Protein AF-A0A226XAI8-F1 (afdb_monomer_lite)

Sequence (81 aa):
MDVYVDDYHFVSQGARIAFGIMTGNAFMQAKVTFRDLQTDQVFGERSYNTKSSAWQGIFAPTTDRQTRAIVADVVKQINPR

Organism: Caballeronia sordidicola (NCBI:txid196367)

Foldseek 3Di:
DDKDWPDWDADDLVNCVVPQQNSFKTKTKMKDFDADPPPRDTPDMDIDIDIWGSVVISPIDGPVNSVVVVVVVVVCVVDVD

Structure (mmCIF, N/CA/C/O backbone):
data_AF-A0A226XAI8-F1
#
_entry.id   AF-A0A226XAI8-F1
#
loop_
_atom_site.group_PDB
_atom_site.id
_atom_site.type_symbol
_atom_site.label_atom_id
_atom_site.label_alt_id
_atom_site.label_comp_id
_atom_site.label_asym_id
_atom_site.label_entity_id
_atom_site.label_seq_id
_atom_site.pdbx_PDB_ins_code
_atom_site.Cartn_x
_atom_site.Cartn_y
_atom_site.Cartn_z
_atom_site.occupancy
_atom_site.B_iso_or_equiv
_atom_site.auth_seq_id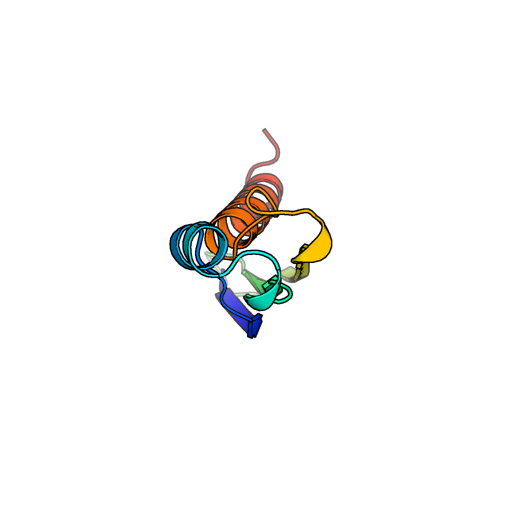
_atom_site.auth_comp_id
_atom_site.auth_asym_id
_atom_site.auth_atom_id
_atom_site.pdbx_PDB_model_num
ATOM 1 N N . MET A 1 1 ? -9.921 -6.048 11.662 1.00 79.62 1 MET A N 1
ATOM 2 C CA . MET A 1 1 ? -9.407 -5.058 10.691 1.00 79.62 1 MET A CA 1
ATOM 3 C C . MET A 1 1 ? -9.364 -5.748 9.353 1.00 79.62 1 MET A C 1
ATOM 5 O O . MET A 1 1 ? -8.748 -6.804 9.269 1.00 79.62 1 MET A O 1
ATOM 9 N N . ASP A 1 2 ? -9.988 -5.143 8.351 1.00 88.31 2 ASP A N 1
ATOM 10 C CA . ASP A 1 2 ? -10.001 -5.656 6.984 1.00 88.31 2 ASP A CA 1
ATOM 11 C C . ASP A 1 2 ? -9.155 -4.747 6.097 1.00 88.31 2 ASP A C 1
ATOM 13 O O . ASP A 1 2 ? -9.170 -3.525 6.264 1.00 88.31 2 ASP A O 1
ATOM 17 N N . VAL A 1 3 ? -8.415 -5.335 5.158 1.00 89.69 3 VAL A N 1
ATOM 18 C CA . VAL A 1 3 ? -7.620 -4.600 4.168 1.00 89.69 3 VAL A CA 1
ATOM 19 C C . VAL A 1 3 ? -8.044 -5.055 2.784 1.00 89.69 3 VAL A C 1
ATOM 21 O O . VAL A 1 3 ? -7.948 -6.238 2.463 1.00 89.69 3 VAL A O 1
ATOM 24 N N . TYR A 1 4 ? -8.462 -4.102 1.962 1.00 93.81 4 TYR A N 1
ATOM 25 C CA . TYR A 1 4 ? -8.811 -4.303 0.564 1.00 93.81 4 TYR A CA 1
ATOM 26 C C . TYR A 1 4 ? -7.863 -3.497 -0.317 1.00 93.81 4 T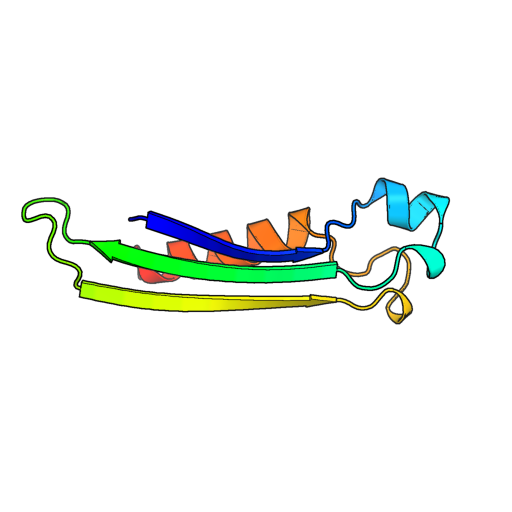YR A C 1
ATOM 28 O O . TYR A 1 4 ? -7.543 -2.353 -0.005 1.00 93.81 4 TYR A O 1
ATOM 36 N N . VAL A 1 5 ? -7.386 -4.098 -1.406 1.00 93.56 5 VAL A N 1
ATOM 37 C CA . VAL A 1 5 ? -6.596 -3.404 -2.430 1.00 93.56 5 VAL A CA 1
ATOM 38 C C . VAL A 1 5 ? -7.530 -3.120 -3.595 1.00 93.56 5 VAL A C 1
ATOM 40 O O . VAL A 1 5 ? -7.979 -4.053 -4.255 1.00 93.56 5 VAL A O 1
ATOM 43 N N . ASP A 1 6 ? -7.835 -1.843 -3.809 1.00 95.12 6 ASP A N 1
ATOM 44 C CA . ASP A 1 6 ? -8.785 -1.406 -4.834 1.00 95.12 6 ASP A CA 1
ATOM 45 C C . ASP A 1 6 ? -8.138 -1.425 -6.225 1.00 95.12 6 ASP A C 1
ATOM 47 O O . ASP A 1 6 ? -8.766 -1.816 -7.206 1.00 95.12 6 ASP A O 1
ATOM 51 N N . ASP A 1 7 ? -6.871 -1.009 -6.311 1.00 95.88 7 ASP A N 1
ATOM 52 C CA . ASP A 1 7 ? -6.129 -0.913 -7.567 1.00 95.88 7 ASP A CA 1
ATOM 53 C C . ASP A 1 7 ? -4.613 -0.903 -7.311 1.00 95.88 7 ASP A C 1
ATOM 55 O O . ASP A 1 7 ? -4.136 -0.315 -6.334 1.00 95.88 7 ASP A O 1
ATOM 59 N N . TYR A 1 8 ? -3.830 -1.551 -8.175 1.00 96.25 8 TYR A N 1
ATOM 60 C CA . TYR A 1 8 ? -2.374 -1.585 -8.043 1.00 96.25 8 TYR A CA 1
ATOM 61 C C . TYR A 1 8 ? -1.647 -1.882 -9.359 1.00 96.25 8 TYR A C 1
ATOM 63 O O . TYR A 1 8 ? -2.120 -2.626 -10.214 1.00 96.25 8 TYR A O 1
ATOM 71 N N . HIS A 1 9 ? -0.418 -1.374 -9.466 1.00 96.38 9 HIS A N 1
ATOM 72 C CA . HIS A 1 9 ? 0.549 -1.789 -10.479 1.00 96.38 9 HIS A CA 1
ATOM 73 C C . HIS A 1 9 ? 1.819 -2.288 -9.795 1.00 96.38 9 HIS A C 1
ATOM 75 O O . HIS A 1 9 ? 2.555 -1.533 -9.147 1.00 96.38 9 HIS A O 1
ATOM 81 N N . PHE A 1 10 ? 2.061 -3.591 -9.938 1.00 95.75 10 PHE A N 1
ATOM 82 C CA . PHE A 1 10 ? 3.210 -4.258 -9.352 1.00 95.75 10 PHE A CA 1
ATOM 83 C C . PHE A 1 10 ? 4.512 -3.958 -10.104 1.00 95.75 10 PHE A C 1
ATOM 85 O O . PHE A 1 10 ? 4.648 -4.268 -11.283 1.00 95.75 10 PHE A O 1
ATOM 92 N N . VAL A 1 11 ? 5.512 -3.449 -9.384 1.00 96.44 11 VAL A N 1
ATOM 93 C CA . VAL A 1 11 ? 6.884 -3.268 -9.864 1.00 96.44 11 VAL A CA 1
ATOM 94 C C . VAL A 1 11 ? 7.850 -3.769 -8.797 1.00 96.44 11 VAL A C 1
ATOM 96 O O . VAL A 1 11 ? 7.873 -3.261 -7.671 1.00 96.44 11 VAL A O 1
ATOM 99 N N . SER A 1 12 ? 8.685 -4.744 -9.160 1.00 95.19 12 SER A N 1
ATOM 100 C CA . SER A 1 12 ? 9.731 -5.286 -8.288 1.00 95.19 12 SER A CA 1
ATOM 101 C C . SER A 1 12 ? 11.052 -4.520 -8.424 1.00 95.19 12 SER A C 1
ATOM 103 O O . SER A 1 12 ? 11.310 -3.844 -9.421 1.00 95.19 12 SER A O 1
ATOM 105 N N . GLN A 1 13 ? 11.936 -4.657 -7.429 1.00 94.00 13 GLN A N 1
ATOM 106 C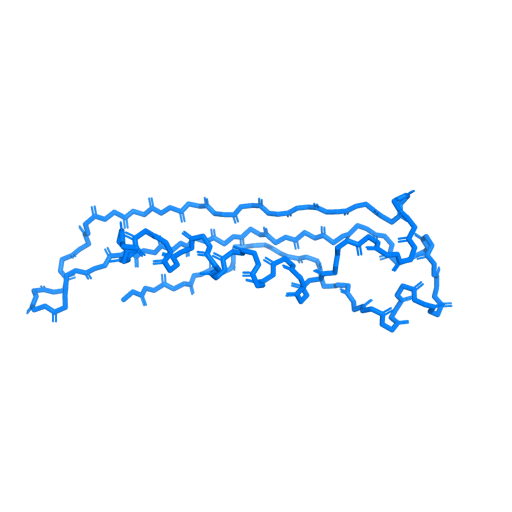 CA . GLN A 1 13 ? 13.282 -4.073 -7.506 1.00 94.00 13 GLN A CA 1
ATOM 107 C C . GLN A 1 13 ? 14.109 -4.712 -8.628 1.00 94.00 13 GLN A C 1
ATOM 109 O O . GLN A 1 13 ? 14.823 -4.008 -9.337 1.00 94.00 13 GLN A O 1
ATOM 114 N N . GLY A 1 14 ? 13.974 -6.028 -8.823 1.00 93.12 14 GLY A N 1
ATOM 115 C CA . GLY A 1 14 ? 14.634 -6.746 -9.914 1.00 93.12 14 GLY A CA 1
ATOM 116 C C . GLY A 1 14 ? 14.196 -6.236 -11.286 1.00 93.12 14 GLY A C 1
ATOM 117 O O . GLY A 1 14 ? 15.043 -6.001 -12.141 1.00 93.12 14 GLY A O 1
ATOM 118 N N . ALA A 1 15 ? 12.900 -5.955 -11.467 1.00 93.50 15 ALA A N 1
ATOM 119 C CA . ALA A 1 15 ? 12.405 -5.343 -12.696 1.00 93.50 15 ALA A CA 1
ATOM 120 C C . ALA A 1 15 ? 13.062 -3.977 -12.937 1.00 93.50 15 ALA A C 1
ATOM 122 O O . ALA A 1 15 ? 13.510 -3.709 -14.049 1.00 93.50 15 ALA A O 1
ATOM 123 N N . ARG A 1 16 ? 13.181 -3.126 -11.901 1.00 92.75 16 ARG A N 1
ATOM 124 C CA . ARG A 1 16 ? 13.842 -1.814 -12.037 1.00 92.75 16 ARG A CA 1
ATOM 125 C C . ARG A 1 16 ? 15.313 -1.941 -12.423 1.00 92.75 16 ARG A C 1
ATOM 127 O O . ARG A 1 16 ? 15.788 -1.141 -13.218 1.00 92.75 16 ARG A O 1
ATOM 134 N N . ILE A 1 17 ? 16.017 -2.935 -11.883 1.00 92.56 17 ILE A N 1
ATOM 135 C CA . ILE A 1 17 ? 17.422 -3.201 -12.223 1.00 92.56 17 ILE A CA 1
ATOM 136 C C . ILE A 1 17 ? 17.548 -3.691 -13.672 1.00 92.56 17 ILE A C 1
ATOM 138 O O . ILE A 1 17 ? 18.426 -3.225 -14.389 1.00 92.56 17 ILE A O 1
ATOM 142 N N . ALA A 1 18 ? 16.668 -4.592 -14.114 1.00 93.88 18 ALA A N 1
ATOM 143 C CA . ALA A 1 18 ? 16.745 -5.203 -15.440 1.00 93.88 18 ALA A CA 1
ATOM 144 C C . ALA A 1 18 ? 16.269 -4.280 -16.575 1.00 93.88 18 ALA A C 1
ATOM 146 O O . ALA A 1 18 ? 16.849 -4.291 -17.657 1.00 93.88 18 ALA A O 1
ATOM 147 N N . PHE A 1 19 ? 15.220 -3.486 -16.341 1.00 93.00 19 PHE A N 1
ATOM 148 C CA . PHE A 1 19 ? 14.525 -2.734 -17.394 1.00 93.00 19 PHE A CA 1
ATOM 149 C C . PHE A 1 19 ? 14.545 -1.211 -17.192 1.00 93.00 19 PHE A C 1
ATOM 151 O O . PHE A 1 19 ? 14.087 -0.464 -18.059 1.00 93.00 19 PHE A O 1
ATOM 158 N N . GLY A 1 20 ? 15.068 -0.715 -16.065 1.00 89.94 20 GLY A N 1
ATOM 159 C CA . GLY A 1 20 ? 15.179 0.718 -15.795 1.00 89.94 20 GLY A CA 1
ATOM 160 C C . GLY A 1 20 ? 13.837 1.444 -15.911 1.00 89.94 20 GLY A C 1
ATOM 161 O O . GLY A 1 20 ? 12.821 1.000 -15.365 1.00 89.94 20 GLY A O 1
ATOM 162 N N . ILE A 1 21 ? 13.823 2.557 -16.652 1.00 87.06 21 ILE A N 1
ATOM 163 C CA . ILE A 1 21 ? 12.622 3.385 -16.848 1.00 87.06 21 ILE A CA 1
ATOM 164 C C . ILE A 1 21 ? 11.482 2.647 -17.573 1.00 87.06 21 ILE A C 1
ATOM 166 O O . ILE A 1 21 ? 10.322 3.019 -17.413 1.00 87.06 21 ILE A O 1
ATOM 170 N N . MET A 1 22 ? 11.784 1.569 -18.309 1.00 90.31 22 MET A N 1
ATOM 171 C CA . MET A 1 22 ? 10.780 0.784 -19.041 1.00 90.31 22 MET A CA 1
ATOM 172 C C . MET A 1 22 ? 9.850 -0.005 -18.111 1.00 90.31 22 MET A C 1
ATOM 174 O O . MET A 1 22 ? 8.799 -0.460 -18.544 1.00 90.31 22 MET A O 1
ATOM 178 N N . THR A 1 23 ? 10.196 -0.133 -16.825 1.00 92.62 23 THR A N 1
ATOM 179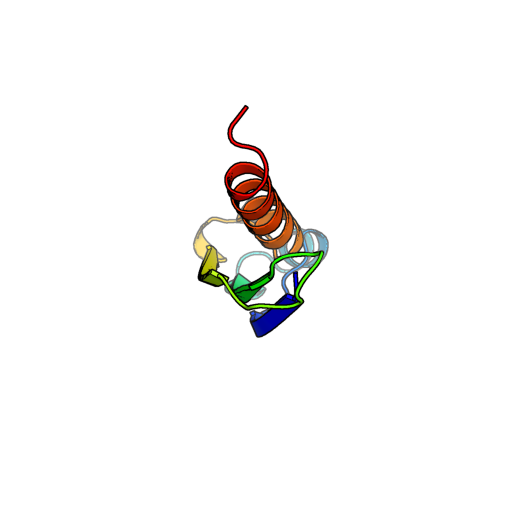 C CA . THR A 1 23 ? 9.306 -0.725 -15.810 1.00 92.62 23 THR A CA 1
ATOM 180 C C . THR A 1 23 ? 8.043 0.080 -15.537 1.00 92.62 23 THR A C 1
ATOM 182 O O . THR A 1 23 ? 7.090 -0.456 -14.979 1.00 92.62 23 THR A O 1
ATOM 185 N N . GLY A 1 24 ? 8.034 1.367 -15.891 1.00 92.62 24 GLY A N 1
ATOM 186 C CA . GLY A 1 24 ? 6.916 2.250 -15.602 1.00 92.62 24 GLY A CA 1
ATOM 187 C C . GLY A 1 24 ? 6.741 2.580 -14.113 1.00 92.62 24 GLY A C 1
ATOM 188 O O . GLY A 1 24 ? 7.644 2.463 -13.273 1.00 92.62 24 GLY A O 1
ATOM 189 N N . ASN A 1 25 ? 5.553 3.090 -13.806 1.00 95.50 25 ASN A N 1
ATOM 190 C CA . ASN A 1 25 ? 5.196 3.606 -12.488 1.00 95.50 25 ASN A CA 1
ATOM 191 C C . ASN A 1 25 ? 4.682 2.481 -11.592 1.00 95.50 25 ASN A C 1
ATOM 193 O O . ASN A 1 25 ? 3.945 1.626 -12.065 1.00 95.50 25 ASN A O 1
ATOM 197 N N . ALA A 1 26 ? 4.993 2.532 -10.298 1.00 95.94 26 ALA A N 1
ATOM 198 C CA . ALA A 1 26 ? 4.363 1.652 -9.318 1.00 95.94 26 ALA A CA 1
ATOM 199 C C . ALA A 1 26 ? 3.308 2.445 -8.551 1.00 95.94 26 ALA A C 1
ATOM 201 O O . ALA A 1 26 ? 3.557 3.587 -8.152 1.00 95.94 26 ALA A O 1
ATOM 202 N N . PHE A 1 27 ? 2.153 1.851 -8.295 1.00 97.25 27 PHE A N 1
ATOM 203 C CA . PHE A 1 27 ? 1.146 2.453 -7.430 1.00 97.25 27 PHE A CA 1
ATOM 204 C C . PHE A 1 27 ? 0.349 1.379 -6.703 1.00 97.25 27 PHE A C 1
ATOM 206 O O . PHE A 1 27 ? 0.269 0.234 -7.149 1.00 97.25 27 PHE A O 1
ATOM 213 N N . MET A 1 28 ? -0.243 1.772 -5.583 1.00 96.56 28 MET A N 1
ATOM 214 C CA . MET A 1 28 ? -1.171 0.946 -4.823 1.00 96.56 28 MET A CA 1
ATOM 215 C C . MET A 1 28 ? -2.201 1.848 -4.157 1.00 96.56 28 MET A C 1
ATOM 217 O O . MET A 1 28 ? -1.828 2.836 -3.518 1.00 96.56 28 MET A O 1
ATOM 221 N N . GLN A 1 29 ? -3.465 1.477 -4.306 1.00 96.50 29 GLN A N 1
ATOM 222 C CA . GLN A 1 29 ? -4.622 2.049 -3.638 1.00 96.50 29 GLN A CA 1
ATOM 223 C C . GLN A 1 29 ? -5.216 0.960 -2.751 1.00 96.50 29 GLN A C 1
ATOM 225 O O . GLN A 1 29 ? -5.567 -0.120 -3.227 1.00 96.50 29 GLN A O 1
ATOM 230 N N . ALA A 1 30 ? -5.276 1.221 -1.453 1.00 95.44 30 ALA A N 1
ATOM 231 C CA . ALA A 1 30 ? -5.799 0.284 -0.476 1.00 95.44 30 ALA A CA 1
ATOM 232 C C . ALA A 1 30 ? -6.782 0.978 0.460 1.00 95.44 30 ALA A C 1
ATOM 234 O O . ALA A 1 30 ? -6.566 2.116 0.876 1.00 95.44 30 ALA A O 1
ATOM 235 N N . LYS A 1 31 ? -7.832 0.264 0.844 1.00 95.88 31 LYS A N 1
ATOM 236 C CA . LYS A 1 31 ? -8.791 0.662 1.862 1.00 95.88 31 LYS A CA 1
ATOM 237 C C . LYS A 1 31 ? -8.629 -0.232 3.083 1.00 95.88 31 LYS A C 1
ATOM 239 O O . LYS A 1 31 ? -8.623 -1.455 2.974 1.00 95.88 31 LYS A O 1
ATOM 244 N N . VAL A 1 32 ? -8.514 0.387 4.250 1.00 94.44 32 VAL A N 1
ATOM 245 C CA . VAL A 1 32 ? -8.489 -0.306 5.537 1.00 94.44 32 VAL A CA 1
ATOM 246 C C . VAL A 1 32 ? -9.745 0.052 6.306 1.00 94.44 32 VAL A C 1
ATOM 248 O O . VAL A 1 32 ? -9.998 1.227 6.575 1.00 94.44 32 VAL A O 1
ATOM 251 N N . THR A 1 33 ? -10.503 -0.972 6.676 1.00 93.69 33 THR A N 1
ATOM 252 C CA . THR A 1 33 ? -11.675 -0.855 7.538 1.00 93.69 33 THR A CA 1
ATOM 253 C C . THR A 1 33 ? -11.281 -1.321 8.926 1.00 93.69 33 THR A C 1
ATOM 255 O O . THR A 1 33 ? -10.841 -2.460 9.139 1.00 93.69 33 THR A O 1
ATOM 258 N N . PHE A 1 34 ? -11.434 -0.431 9.894 1.00 90.56 34 PHE A N 1
ATOM 259 C CA . PHE A 1 34 ? -11.143 -0.749 11.270 1.00 90.56 34 PHE A CA 1
ATOM 260 C C . PHE A 1 34 ? -12.425 -1.092 12.036 1.00 90.56 34 PHE A C 1
ATOM 262 O O . PHE A 1 34 ? -13.457 -0.431 11.895 1.00 90.56 34 PHE A O 1
ATOM 269 N N . ARG A 1 35 ? -12.345 -2.155 12.842 1.00 89.81 35 ARG A N 1
ATOM 270 C CA . ARG A 1 35 ? -13.471 -2.722 13.590 1.00 89.81 35 ARG A CA 1
ATOM 271 C C . ARG A 1 35 ? -13.102 -2.952 15.039 1.00 89.81 35 ARG A C 1
ATOM 273 O O . ARG A 1 35 ? -11.958 -3.308 15.332 1.00 89.81 35 ARG A O 1
ATOM 280 N N . ASP A 1 36 ? -14.082 -2.772 15.907 1.00 86.81 36 ASP A N 1
ATOM 281 C CA . ASP A 1 36 ? -14.001 -3.171 17.299 1.00 86.81 36 ASP A CA 1
ATOM 282 C C . ASP A 1 36 ? -13.963 -4.704 17.395 1.00 86.81 36 ASP A C 1
ATOM 284 O O . ASP A 1 36 ? -14.771 -5.399 16.783 1.00 86.81 36 ASP A O 1
ATOM 288 N N . LEU A 1 37 ? -12.998 -5.243 18.143 1.00 83.69 37 LEU A N 1
ATOM 289 C CA . LEU A 1 37 ? -12.770 -6.692 18.209 1.00 83.69 37 LEU A CA 1
ATOM 290 C C . LEU A 1 37 ? -13.797 -7.434 19.076 1.00 83.69 37 LEU A C 1
ATOM 292 O O . LEU A 1 37 ? -13.881 -8.655 18.988 1.00 83.69 37 LEU A O 1
ATOM 296 N N . GLN A 1 38 ? -14.538 -6.730 19.935 1.00 89.50 38 GLN A N 1
ATOM 297 C CA . GLN A 1 38 ? -15.527 -7.332 20.830 1.00 89.50 38 GLN A CA 1
ATOM 298 C C . GLN A 1 38 ? -16.923 -7.352 20.201 1.00 89.50 38 GLN A C 1
ATOM 300 O O . GLN A 1 38 ? -17.680 -8.296 20.409 1.00 89.50 38 GLN A O 1
ATOM 305 N N . THR A 1 39 ? -17.262 -6.312 19.442 1.00 92.94 39 THR A N 1
ATOM 306 C CA . THR A 1 39 ? -18.610 -6.060 18.911 1.00 92.94 39 THR A CA 1
ATOM 307 C C . THR A 1 39 ? -18.712 -6.192 17.391 1.00 92.94 39 THR A C 1
ATOM 309 O O . THR A 1 39 ? -19.820 -6.153 16.863 1.00 92.94 39 THR A O 1
ATOM 312 N N . ASP A 1 40 ? -17.580 -6.320 16.688 1.00 87.81 40 ASP A N 1
ATOM 313 C CA . ASP A 1 40 ? -17.454 -6.302 15.219 1.00 87.81 40 ASP A CA 1
ATOM 314 C C . ASP A 1 40 ? 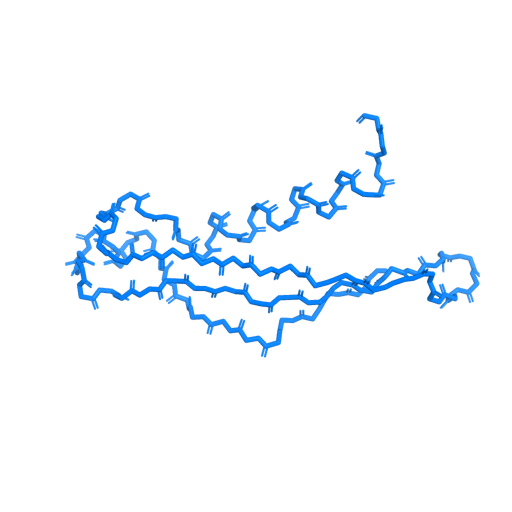-17.963 -5.008 14.545 1.00 87.81 40 ASP A C 1
ATOM 316 O O . ASP A 1 40 ? -18.078 -4.906 13.319 1.00 87.81 40 ASP A O 1
ATOM 320 N N . GLN A 1 41 ? -18.237 -3.966 15.336 1.00 91.94 41 GLN A N 1
ATOM 321 C CA . GLN A 1 41 ? -18.681 -2.681 14.809 1.00 91.94 41 GLN A CA 1
ATOM 322 C C . GLN A 1 41 ? -17.549 -1.972 14.065 1.00 91.94 41 GLN A C 1
ATOM 324 O O . GLN A 1 41 ? -16.434 -1.829 14.571 1.00 91.94 41 GLN A O 1
ATOM 329 N N . VAL A 1 42 ? -17.849 -1.482 12.860 1.00 91.38 42 VAL A N 1
ATOM 330 C CA . VAL A 1 42 ? -16.937 -0.638 12.079 1.00 91.38 42 VAL A CA 1
ATOM 331 C C . VAL A 1 42 ? -16.847 0.732 12.738 1.00 91.38 42 VAL A C 1
ATOM 333 O O . VAL A 1 42 ? -17.852 1.428 12.859 1.00 91.38 42 VAL A O 1
ATOM 336 N N . PHE A 1 43 ? -15.639 1.137 13.126 1.00 86.00 43 PHE A N 1
ATOM 337 C CA . PHE A 1 43 ? -15.400 2.454 13.719 1.00 86.00 43 PHE A CA 1
ATOM 338 C C . PHE A 1 43 ? -14.850 3.474 12.721 1.00 86.00 43 PHE A C 1
ATOM 340 O O . PHE A 1 43 ? -14.869 4.674 12.989 1.00 86.00 43 PHE A O 1
ATOM 347 N N . GLY A 1 44 ? -14.364 3.021 11.564 1.00 88.38 44 GLY A N 1
ATOM 348 C CA . GLY A 1 44 ? -13.918 3.912 10.505 1.00 88.38 44 GLY A CA 1
ATOM 349 C C . GLY A 1 44 ? -13.252 3.191 9.342 1.00 88.38 44 GLY A C 1
ATOM 350 O O . GLY A 1 44 ? -12.817 2.044 9.451 1.00 88.38 44 GLY A O 1
ATOM 351 N N . GLU A 1 45 ? -13.143 3.909 8.230 1.00 92.56 45 GLU A N 1
ATOM 352 C CA . GLU A 1 45 ? -12.412 3.480 7.042 1.00 92.56 45 GLU A CA 1
ATOM 353 C C . GLU A 1 45 ? -11.353 4.513 6.678 1.00 92.56 45 GLU A C 1
ATOM 355 O O . GLU A 1 45 ? -11.543 5.719 6.865 1.00 92.56 45 GLU A O 1
ATOM 360 N N . ARG A 1 46 ? -10.238 4.047 6.118 1.00 93.31 46 ARG A N 1
ATOM 361 C CA . ARG A 1 46 ? -9.198 4.923 5.591 1.00 93.31 46 ARG A CA 1
ATOM 362 C C . ARG A 1 46 ? -8.612 4.378 4.305 1.00 93.31 46 ARG A C 1
ATOM 364 O O . ARG A 1 46 ? -8.245 3.209 4.223 1.00 93.31 46 ARG A O 1
ATOM 371 N N . SER A 1 47 ? -8.474 5.261 3.325 1.00 94.88 47 SER A N 1
ATOM 372 C CA . SER A 1 47 ? -7.774 4.970 2.078 1.00 94.88 47 SER A CA 1
ATOM 373 C C . SER A 1 47 ? -6.300 5.361 2.171 1.00 94.88 47 SER A C 1
ATOM 375 O O . SER A 1 47 ? -5.952 6.423 2.694 1.00 94.88 47 SER A O 1
ATOM 377 N N . TYR A 1 48 ? -5.439 4.511 1.621 1.00 94.81 48 TYR A N 1
ATOM 378 C CA . TYR A 1 48 ? -4.001 4.694 1.507 1.00 94.81 48 TYR A CA 1
ATOM 379 C C . TYR A 1 48 ? -3.607 4.572 0.044 1.00 94.81 48 TYR A C 1
ATOM 381 O O . TYR A 1 48 ? -3.787 3.524 -0.573 1.00 94.81 48 TYR A O 1
ATOM 389 N N . ASN A 1 49 ? -3.032 5.645 -0.490 1.00 95.19 49 ASN A N 1
ATOM 390 C CA . ASN A 1 49 ? -2.628 5.723 -1.884 1.00 95.19 49 ASN A CA 1
ATOM 391 C C . ASN A 1 49 ? -1.132 6.000 -1.954 1.00 95.19 49 ASN A C 1
ATOM 393 O O . ASN A 1 49 ? -0.641 6.989 -1.409 1.00 95.19 49 ASN A O 1
ATOM 397 N N . THR A 1 50 ? -0.406 5.142 -2.656 1.00 95.69 50 THR A N 1
ATOM 398 C CA . THR A 1 50 ? 1.025 5.305 -2.904 1.00 95.69 50 THR A CA 1
ATOM 399 C C . THR A 1 50 ? 1.290 5.350 -4.398 1.00 95.69 50 THR A C 1
ATOM 401 O O . THR A 1 50 ? 0.600 4.710 -5.189 1.00 95.69 50 THR A O 1
ATOM 404 N N . LYS A 1 51 ? 2.306 6.118 -4.795 1.00 96.12 51 LYS A N 1
ATOM 405 C CA . LYS A 1 51 ? 2.761 6.192 -6.182 1.00 96.12 51 LYS A CA 1
ATOM 406 C C . LYS A 1 51 ? 4.260 6.433 -6.251 1.00 96.12 51 LYS A C 1
ATOM 408 O O . LYS A 1 51 ? 4.829 7.109 -5.395 1.00 96.12 51 LYS A O 1
ATOM 413 N N . SER A 1 52 ? 4.892 5.901 -7.280 1.00 94.38 52 SER A N 1
ATOM 414 C CA . SER A 1 52 ? 6.271 6.188 -7.649 1.00 94.38 52 SER A CA 1
ATOM 415 C C . SER A 1 52 ? 6.418 6.150 -9.162 1.00 94.38 52 SER A C 1
ATOM 417 O O . SER A 1 52 ? 5.658 5.482 -9.865 1.00 94.38 52 SER A O 1
ATOM 419 N N . SER A 1 53 ? 7.403 6.884 -9.665 1.00 92.81 53 SER A N 1
ATOM 420 C CA . SER A 1 53 ? 7.656 7.027 -11.091 1.00 92.81 53 SER A CA 1
ATOM 421 C C . SER A 1 53 ? 8.939 6.317 -11.492 1.00 92.81 53 SER A C 1
ATOM 423 O O . SER A 1 53 ? 9.958 6.446 -10.816 1.00 92.81 53 SER A O 1
ATOM 425 N N . ALA A 1 54 ? 8.917 5.623 -12.630 1.00 88.94 54 ALA A N 1
ATOM 426 C CA . ALA A 1 54 ? 10.129 5.075 -13.247 1.00 88.94 54 ALA A CA 1
ATOM 427 C C . ALA A 1 54 ? 11.183 6.159 -13.533 1.00 88.94 54 ALA A C 1
ATOM 429 O O . ALA A 1 54 ? 12.380 5.893 -13.454 1.00 88.94 54 ALA A O 1
ATOM 430 N N . TRP A 1 55 ? 10.749 7.397 -13.789 1.00 88.88 55 TRP A N 1
ATOM 431 C CA . TRP A 1 55 ? 11.633 8.545 -14.010 1.00 88.88 55 TRP A CA 1
ATOM 432 C C . TRP A 1 55 ? 12.445 8.947 -12.772 1.00 88.88 55 TRP A C 1
ATOM 434 O O . TRP A 1 55 ? 13.431 9.662 -12.897 1.00 88.88 55 TRP A O 1
ATOM 444 N N . GLN A 1 56 ? 12.079 8.456 -11.582 1.00 88.38 56 GLN A N 1
ATOM 445 C CA . GLN A 1 56 ? 12.882 8.605 -10.362 1.00 88.38 56 GLN A CA 1
ATOM 446 C C . GLN A 1 56 ? 14.066 7.609 -10.315 1.00 88.38 56 GLN A C 1
ATOM 448 O O . GLN A 1 56 ? 14.809 7.578 -9.335 1.00 88.38 56 GLN A O 1
ATOM 453 N N . GLY A 1 57 ? 14.254 6.795 -11.361 1.00 87.81 57 GLY A N 1
ATOM 454 C CA . GLY A 1 57 ? 15.382 5.880 -11.531 1.00 87.81 57 GLY A CA 1
ATOM 455 C C . GLY A 1 57 ? 15.204 4.519 -10.851 1.00 87.81 57 GLY A C 1
ATOM 456 O O . GLY A 1 57 ? 14.141 4.174 -10.335 1.00 87.81 57 GLY A O 1
ATOM 457 N N . ILE A 1 58 ? 16.277 3.719 -10.829 1.00 86.94 58 ILE A N 1
ATOM 458 C CA . ILE A 1 58 ? 16.239 2.326 -10.339 1.00 86.94 58 ILE A CA 1
ATOM 459 C C . ILE A 1 58 ? 15.947 2.200 -8.834 1.00 86.94 58 ILE A C 1
ATOM 461 O O . ILE A 1 58 ? 15.532 1.138 -8.373 1.00 86.94 58 ILE A O 1
ATOM 465 N N . PHE A 1 59 ? 16.146 3.276 -8.066 1.00 87.44 59 PHE A N 1
ATOM 466 C CA . PHE A 1 59 ? 15.867 3.334 -6.627 1.00 87.44 59 PHE A CA 1
ATOM 467 C C . PHE A 1 59 ? 14.464 3.851 -6.298 1.00 87.44 59 PHE A C 1
ATOM 469 O O . PHE A 1 59 ? 14.119 3.946 -5.115 1.00 87.44 59 PHE A O 1
ATOM 476 N N . ALA A 1 60 ? 13.655 4.172 -7.313 1.00 90.44 60 ALA A N 1
ATOM 477 C CA . ALA A 1 60 ? 12.276 4.592 -7.133 1.00 90.44 60 ALA A CA 1
ATOM 478 C C . ALA A 1 60 ? 11.496 3.550 -6.307 1.00 90.44 60 ALA A C 1
ATOM 480 O O . ALA A 1 60 ? 11.667 2.345 -6.532 1.00 90.44 60 ALA A O 1
ATOM 481 N N . PRO A 1 61 ? 10.633 3.967 -5.359 1.00 92.69 61 PRO A N 1
ATOM 482 C CA . PRO A 1 61 ? 9.896 3.034 -4.516 1.00 92.69 61 PRO A CA 1
ATOM 483 C C . PRO A 1 61 ? 9.177 1.953 -5.332 1.00 92.69 61 PRO A C 1
ATOM 485 O O . PRO A 1 61 ? 8.502 2.239 -6.319 1.00 92.69 61 PRO A O 1
ATOM 488 N N . THR A 1 62 ? 9.375 0.700 -4.957 1.00 95.50 62 THR A N 1
ATOM 489 C CA . THR A 1 62 ? 8.728 -0.471 -5.560 1.00 95.50 62 THR A CA 1
ATOM 490 C C . THR A 1 62 ? 7.459 -0.813 -4.792 1.00 95.50 62 THR A C 1
ATOM 492 O O . THR A 1 62 ? 7.230 -0.279 -3.704 1.00 95.50 62 THR A O 1
ATOM 495 N N . THR A 1 63 ? 6.655 -1.736 -5.312 1.00 95.69 63 THR A N 1
ATOM 496 C CA . THR A 1 63 ? 5.410 -2.162 -4.651 1.00 95.69 63 THR A CA 1
ATOM 497 C C . THR A 1 63 ? 5.656 -2.705 -3.245 1.00 95.69 63 THR A C 1
ATOM 499 O O . THR A 1 63 ? 4.884 -2.443 -2.329 1.00 95.69 63 THR A O 1
ATOM 502 N N . ASP A 1 64 ? 6.782 -3.382 -3.033 1.00 95.06 64 ASP A N 1
ATOM 503 C CA . ASP A 1 64 ? 7.203 -3.856 -1.713 1.00 95.06 64 ASP A CA 1
ATOM 504 C C . ASP A 1 64 ? 7.455 -2.693 -0.728 1.00 95.06 64 ASP A C 1
ATOM 506 O O . ASP A 1 64 ? 6.947 -2.697 0.394 1.00 95.06 64 ASP A O 1
ATOM 510 N N . ARG A 1 65 ? 8.149 -1.627 -1.158 1.00 95.19 65 ARG A N 1
ATOM 511 C CA . ARG A 1 65 ? 8.331 -0.420 -0.328 1.00 95.19 65 ARG A CA 1
ATOM 512 C C . ARG A 1 65 ? 7.016 0.322 -0.082 1.00 95.19 65 ARG A C 1
ATOM 514 O O . ARG A 1 65 ? 6.804 0.817 1.020 1.00 95.19 65 ARG A O 1
ATOM 521 N N . GLN A 1 66 ? 6.145 0.388 -1.087 1.00 96.25 66 GLN A N 1
ATOM 522 C CA . GLN A 1 66 ? 4.812 0.981 -0.968 1.00 96.25 66 GLN A CA 1
ATOM 523 C C . GLN A 1 66 ? 3.959 0.235 0.064 1.00 96.25 66 GLN A C 1
ATOM 525 O O . GLN A 1 66 ? 3.381 0.862 0.948 1.00 96.25 66 GLN A O 1
ATOM 530 N N . THR A 1 67 ? 3.977 -1.098 0.022 1.00 95.12 67 THR A N 1
ATOM 531 C CA . THR A 1 67 ? 3.270 -1.954 0.983 1.00 95.12 67 THR A CA 1
ATOM 532 C C . THR A 1 67 ? 3.770 -1.709 2.405 1.00 95.12 67 THR A C 1
ATOM 534 O O . THR A 1 67 ? 2.970 -1.484 3.308 1.00 9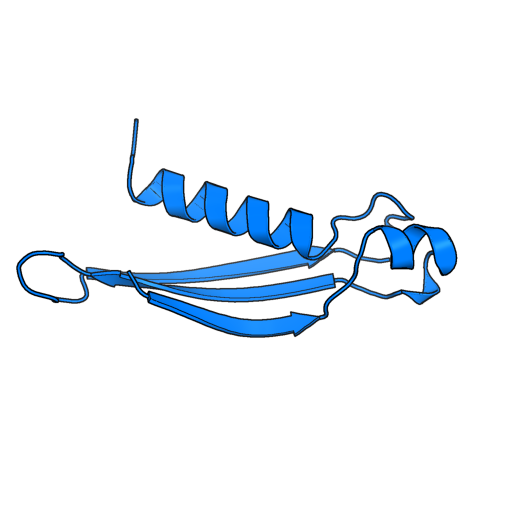5.12 67 THR A O 1
ATOM 537 N N . ARG A 1 68 ? 5.095 -1.667 2.618 1.00 95.62 68 ARG A N 1
ATOM 538 C CA . ARG A 1 68 ? 5.669 -1.371 3.943 1.00 95.62 68 ARG A CA 1
ATOM 539 C C . ARG A 1 68 ? 5.273 0.006 4.465 1.00 95.62 68 ARG A C 1
ATOM 541 O O . ARG A 1 68 ? 4.994 0.130 5.652 1.00 95.62 68 ARG A O 1
ATOM 548 N N . ALA A 1 69 ? 5.243 1.020 3.600 1.00 95.25 69 ALA A N 1
ATOM 549 C CA . ALA A 1 69 ? 4.824 2.365 3.985 1.00 95.25 69 ALA A CA 1
ATOM 550 C C . ALA A 1 69 ? 3.354 2.389 4.435 1.00 95.25 69 ALA A C 1
ATOM 552 O O . ALA A 1 69 ? 3.056 2.928 5.498 1.00 95.25 69 ALA A O 1
ATOM 553 N N . ILE A 1 70 ? 2.462 1.732 3.682 1.00 94.31 70 ILE A N 1
ATOM 554 C CA . ILE A 1 70 ? 1.045 1.597 4.048 1.00 94.31 70 ILE A CA 1
ATOM 555 C C . ILE A 1 70 ? 0.914 0.884 5.396 1.00 94.31 70 ILE A C 1
ATOM 557 O O . ILE A 1 70 ? 0.270 1.406 6.300 1.00 94.31 70 ILE A O 1
ATOM 561 N N . VAL A 1 71 ? 1.567 -0.270 5.568 1.00 92.69 71 VAL A N 1
ATOM 562 C CA . VAL A 1 71 ? 1.518 -1.038 6.823 1.00 92.69 71 VAL A CA 1
ATOM 563 C C . VAL A 1 71 ? 2.021 -0.207 8.004 1.00 92.69 71 VAL A C 1
ATOM 565 O O . VAL A 1 71 ? 1.372 -0.184 9.047 1.00 92.69 71 VAL A O 1
ATOM 568 N N . ALA A 1 72 ? 3.133 0.515 7.848 1.00 93.31 72 ALA A N 1
ATOM 569 C CA . ALA A 1 72 ? 3.660 1.376 8.902 1.00 93.31 72 ALA A CA 1
ATOM 570 C C . ALA A 1 72 ? 2.655 2.467 9.310 1.00 93.31 72 ALA A C 1
ATOM 572 O O . ALA A 1 72 ? 2.472 2.720 10.500 1.00 93.31 72 ALA A O 1
ATOM 573 N N . ASP A 1 73 ? 1.971 3.087 8.347 1.00 91.69 73 ASP A N 1
ATOM 574 C CA . ASP A 1 73 ? 0.981 4.128 8.628 1.00 91.69 73 ASP A CA 1
ATOM 575 C C . ASP A 1 73 ? -0.335 3.582 9.191 1.00 91.69 73 ASP A C 1
ATOM 577 O O . ASP A 1 73 ? -1.002 4.281 9.954 1.00 91.69 73 ASP A O 1
ATOM 581 N N . VAL A 1 74 ? -0.708 2.345 8.860 1.00 90.31 74 VAL A N 1
ATOM 582 C CA . VAL A 1 74 ? -1.827 1.641 9.501 1.00 90.31 74 VAL A CA 1
ATOM 583 C C . VAL A 1 74 ? -1.498 1.326 10.960 1.00 90.31 74 VAL A C 1
ATOM 585 O O . VAL A 1 74 ? -2.286 1.643 11.847 1.00 90.31 74 VAL A O 1
ATOM 588 N N . VAL A 1 75 ? -0.318 0.765 11.238 1.00 89.69 75 VAL A N 1
ATOM 589 C CA . VAL A 1 75 ? 0.087 0.388 12.603 1.00 89.69 75 VAL A CA 1
ATOM 590 C C . VAL A 1 75 ? 0.157 1.604 13.531 1.00 89.69 75 VAL A C 1
ATOM 592 O O . VAL A 1 75 ? -0.347 1.528 14.651 1.00 89.69 75 VAL A O 1
ATOM 595 N N . LYS A 1 76 ? 0.680 2.747 13.062 1.00 88.94 76 LYS A N 1
ATOM 596 C CA . LYS A 1 76 ? 0.685 4.015 13.826 1.00 88.94 76 LYS A CA 1
ATOM 597 C C . LYS A 1 76 ? -0.710 4.480 14.255 1.00 88.94 76 LYS A C 1
ATOM 599 O O . LYS A 1 76 ? -0.835 5.210 15.230 1.00 88.94 76 LYS A O 1
ATOM 604 N N . GLN A 1 77 ? -1.756 4.107 13.518 1.00 83.12 77 GLN A N 1
ATOM 605 C CA . GLN A 1 77 ? -3.134 4.496 13.839 1.00 83.12 77 GLN A CA 1
ATOM 606 C C . GLN A 1 77 ? -3.771 3.585 14.884 1.00 83.12 77 GLN A C 1
ATOM 608 O O . GLN A 1 77 ? -4.667 4.019 15.600 1.00 83.12 77 GLN A O 1
ATOM 613 N N . ILE A 1 78 ? -3.303 2.341 14.984 1.00 80.62 78 ILE A N 1
ATOM 614 C CA . ILE A 1 78 ? -3.786 1.366 15.966 1.00 80.62 78 ILE A CA 1
ATOM 615 C C . ILE A 1 78 ? -3.046 1.539 17.298 1.00 80.62 78 ILE A C 1
ATOM 617 O O . ILE A 1 78 ? -3.640 1.375 18.360 1.00 80.62 78 ILE A O 1
ATOM 621 N N . ASN A 1 79 ? -1.757 1.886 17.255 1.00 71.75 79 ASN A N 1
ATOM 622 C CA . ASN A 1 79 ? -0.930 2.083 18.440 1.00 71.75 79 ASN A CA 1
ATOM 623 C C . ASN A 1 79 ? -0.334 3.505 18.450 1.00 71.75 79 ASN A C 1
ATOM 625 O O . ASN A 1 79 ? 0.692 3.723 17.809 1.00 71.75 79 ASN A O 1
ATOM 629 N N . PRO A 1 80 ? -0.940 4.470 19.169 1.00 55.38 80 PRO A N 1
ATOM 630 C CA . PRO A 1 80 ? -0.469 5.857 19.209 1.00 55.38 80 PRO A CA 1
ATOM 631 C C . PRO A 1 80 ? 0.772 6.083 20.100 1.00 55.38 80 PRO A C 1
ATOM 633 O O . PRO A 1 80 ? 1.038 7.224 20.472 1.00 55.38 80 PRO A O 1
ATOM 636 N N . ARG A 1 81 ? 1.503 5.024 20.485 1.00 52.81 81 ARG A N 1
ATOM 637 C CA . ARG A 1 81 ? 2.733 5.109 21.291 1.00 52.81 81 ARG A CA 1
ATOM 638 C C . ARG A 1 81 ? 3.983 5.136 20.425 1.00 52.81 81 ARG A C 1
ATOM 640 O O . ARG A 1 81 ? 4.131 4.210 19.598 1.00 52.81 81 ARG A O 1
#

Radius of gyration: 15.33 Å; chains: 1; bounding box: 36×16×40 Å

pLDDT: mean 91.0, std 7.32, range [52.81, 97.25]

Secondary structure (DSSP, 8-state):
-EEEEEEEE---HHHHHHHGGGG--EEEEEEEEEE-TTT--EEEEEEEEEEE-GGG-TTSPPHHHHHHHHHHHHHHHH---